Protein AF-A0A7X6Z228-F1 (afdb_monomer_lite)

Sequence (139 aa):
YRIPADDISKMLRGQKYEPYGFVSKHPYIKHVTSISDLISKIIDIEMGDFSRCQIKPEVNELDNFHPAYREVPLKGVNPSDADFDPSYGSMSSKDLIKDAEENGEKLYGSVCSNCSSTRMVMNGTCKVCLDCGTTTGCS

Secondary structure (DSSP, 8-state):
----HHHHHHHHTT---SSPEE-TT-SS--EESSHHHHHHHHHHHHTT--TT-SSPPPTTSGGG-S------------S-------------HHHHHHHHHHHPEEETT---TTT--S-EEEETTEEEETTT--EE---

Radius of gyration: 19.49 Å; chains: 1; bounding box: 44×37×44 Å

Foldseek 3Di:
DDDDLQVQLVVLPPDADPPFWADPPDPFAGGDRDPSRVSSCVSCVLVVNSVPTPDRDDPPCPVVPDDPPVVPPPDDDDDDDDDDDDDDDDDDLQVLLVCQVVPWAFDAPDADPRTRDSRWTDDPQWIARNPPSDIDRDD

Structure (mmCIF, N/CA/C/O backbone):
data_AF-A0A7X6Z228-F1
#
_entry.id   AF-A0A7X6Z228-F1
#
loop_
_atom_site.group_PDB
_atom_site.id
_atom_site.type_symbol
_atom_site.label_atom_id
_atom_site.label_alt_id
_atom_site.label_comp_id
_atom_site.label_asym_id
_atom_site.label_entity_id
_atom_site.label_seq_id
_atom_site.pdbx_PDB_ins_code
_atom_site.Cartn_x
_atom_site.Cartn_y
_atom_site.Cartn_z
_atom_site.occupancy
_atom_site.B_iso_or_equiv
_atom_site.auth_seq_id
_atom_site.auth_comp_id
_atom_site.auth_asym_id
_atom_site.auth_atom_id
_atom_site.pdbx_PDB_model_num
ATOM 1 N N . TYR A 1 1 ? 26.760 -12.649 -6.021 1.00 56.09 1 TYR A N 1
ATOM 2 C CA . TYR A 1 1 ? 25.447 -12.869 -6.656 1.00 56.09 1 TYR A CA 1
ATOM 3 C C . TYR A 1 1 ? 25.129 -11.659 -7.533 1.00 56.09 1 TYR A C 1
ATOM 5 O O . TYR A 1 1 ? 25.188 -10.554 -7.017 1.00 56.09 1 TYR A O 1
ATOM 13 N N . ARG A 1 2 ? 24.921 -11.834 -8.850 1.00 74.62 2 ARG A N 1
ATOM 14 C CA . ARG A 1 2 ? 24.589 -10.765 -9.822 1.00 74.62 2 ARG A CA 1
ATOM 15 C C . ARG A 1 2 ? 23.187 -11.021 -10.384 1.00 74.62 2 ARG A C 1
ATOM 17 O O . ARG A 1 2 ? 23.060 -11.524 -11.492 1.00 74.62 2 ARG A O 1
ATOM 24 N N . ILE A 1 3 ? 22.159 -10.772 -9.582 1.00 83.81 3 ILE A N 1
ATOM 25 C CA . ILE A 1 3 ? 20.767 -10.880 -10.034 1.00 83.81 3 ILE A CA 1
ATOM 26 C C . ILE A 1 3 ? 20.315 -9.459 -10.390 1.00 83.81 3 ILE A C 1
ATOM 28 O O . ILE A 1 3 ? 20.472 -8.576 -9.544 1.00 83.81 3 ILE A O 1
ATOM 32 N N . PRO A 1 4 ? 19.837 -9.198 -11.619 1.00 85.94 4 PRO A N 1
ATOM 33 C CA . PRO A 1 4 ? 19.376 -7.869 -12.001 1.00 85.94 4 PRO A CA 1
ATOM 34 C C . PRO A 1 4 ? 18.083 -7.517 -11.254 1.00 85.94 4 PRO A C 1
ATOM 36 O O . PRO A 1 4 ? 17.256 -8.381 -10.963 1.00 85.94 4 PRO A O 1
ATOM 39 N N . ALA A 1 5 ? 17.902 -6.232 -10.949 1.00 82.62 5 ALA A N 1
ATOM 40 C CA . ALA A 1 5 ? 16.777 -5.756 -10.144 1.00 82.62 5 ALA A CA 1
ATOM 41 C C . ALA A 1 5 ? 15.406 -6.046 -10.797 1.00 82.62 5 ALA A C 1
ATOM 43 O O . ALA A 1 5 ? 14.439 -6.356 -10.103 1.00 82.62 5 ALA A O 1
ATOM 44 N N . ASP A 1 6 ? 15.352 -6.052 -12.133 1.00 84.81 6 ASP A N 1
ATOM 45 C CA . ASP A 1 6 ? 14.165 -6.415 -12.922 1.00 84.81 6 ASP A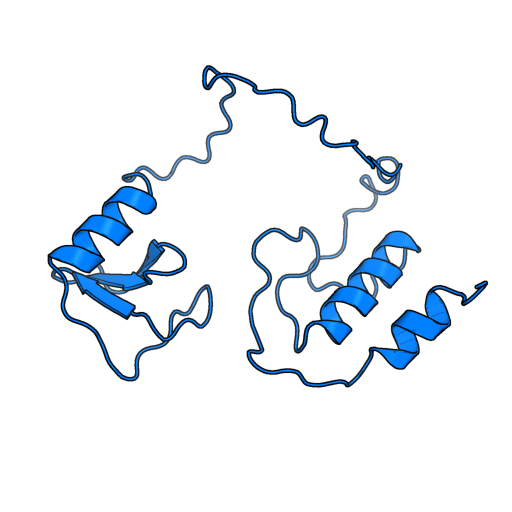 CA 1
ATOM 46 C C . ASP A 1 6 ? 13.685 -7.854 -12.645 1.00 84.81 6 ASP A C 1
ATOM 48 O O . ASP A 1 6 ? 12.482 -8.105 -12.532 1.00 84.81 6 ASP A O 1
ATOM 52 N N . ASP A 1 7 ? 14.608 -8.798 -12.437 1.00 84.25 7 ASP A N 1
ATOM 53 C CA . ASP A 1 7 ? 14.260 -10.193 -12.139 1.00 84.25 7 ASP A CA 1
ATOM 54 C C . ASP A 1 7 ? 13.679 -10.337 -10.728 1.00 84.25 7 ASP A C 1
ATOM 56 O O . ASP A 1 7 ? 12.719 -11.080 -10.514 1.00 84.25 7 ASP A O 1
ATOM 60 N N . ILE A 1 8 ? 14.215 -9.581 -9.767 1.00 82.12 8 ILE A N 1
ATOM 61 C CA . ILE A 1 8 ? 13.716 -9.553 -8.387 1.00 82.12 8 ILE A CA 1
ATOM 62 C C . ILE A 1 8 ? 12.314 -8.929 -8.350 1.00 82.12 8 ILE A C 1
ATOM 64 O O . ILE A 1 8 ? 11.408 -9.509 -7.749 1.00 82.12 8 ILE A O 1
ATOM 68 N N . SER A 1 9 ? 12.111 -7.802 -9.045 1.00 79.44 9 SER A N 1
ATOM 69 C CA . SER A 1 9 ? 10.800 -7.146 -9.188 1.00 79.44 9 SER A CA 1
ATOM 70 C C . SER A 1 9 ? 9.769 -8.105 -9.797 1.00 79.44 9 SER A C 1
ATOM 72 O O . SER A 1 9 ? 8.661 -8.245 -9.284 1.00 79.44 9 SER A O 1
ATOM 74 N N . LYS A 1 10 ? 10.127 -8.865 -10.841 1.00 82.62 10 LYS A N 1
ATOM 75 C CA . LYS A 1 10 ? 9.229 -9.879 -11.426 1.00 82.62 10 LYS A CA 1
ATOM 76 C C . LYS A 1 10 ? 8.918 -11.033 -10.476 1.00 82.62 10 LYS A C 1
ATOM 78 O O . LYS A 1 10 ? 7.766 -11.450 -10.413 1.00 82.62 10 LYS A O 1
ATOM 83 N N . MET A 1 11 ? 9.910 -11.538 -9.745 1.00 79.75 11 MET A N 1
ATOM 84 C CA . MET A 1 11 ? 9.743 -12.666 -8.819 1.00 79.75 11 MET A CA 1
ATOM 85 C C . MET A 1 11 ? 8.835 -12.325 -7.630 1.00 79.75 11 MET A C 1
ATOM 87 O O . MET A 1 11 ? 8.077 -13.169 -7.154 1.00 79.75 11 MET A O 1
ATOM 91 N N . LEU A 1 12 ? 8.920 -11.091 -7.140 1.00 71.19 12 LEU A N 1
ATOM 92 C CA . LEU A 1 12 ? 8.159 -10.617 -5.988 1.00 71.19 12 LEU A CA 1
ATOM 93 C C . LEU A 1 12 ? 6.713 -10.221 -6.354 1.00 71.19 12 LEU A C 1
ATOM 95 O O . LEU A 1 12 ? 5.837 -10.172 -5.486 1.00 71.19 12 LEU A O 1
ATOM 99 N N . ARG A 1 13 ? 6.400 -10.004 -7.635 1.00 76.19 13 ARG A N 1
ATOM 100 C CA . ARG A 1 13 ? 5.030 -9.693 -8.076 1.00 76.19 13 ARG A CA 1
ATOM 101 C C . ARG A 1 13 ? 4.060 -10.846 -7.821 1.00 76.19 13 ARG A C 1
ATOM 103 O O . ARG A 1 13 ? 4.348 -12.011 -8.067 1.00 76.19 13 ARG A O 1
ATOM 110 N N . GLY A 1 14 ? 2.855 -10.498 -7.371 1.00 69.06 14 GLY A N 1
ATOM 111 C CA . GLY A 1 14 ? 1.744 -11.442 -7.212 1.00 69.06 14 GLY A CA 1
ATOM 112 C C . GLY A 1 14 ? 1.799 -12.305 -5.951 1.00 69.06 14 GLY A C 1
ATOM 113 O O . GLY A 1 14 ? 0.816 -12.980 -5.645 1.00 69.06 14 GLY A O 1
ATOM 114 N N . GLN A 1 15 ? 2.886 -12.247 -5.177 1.00 70.94 15 GLN A N 1
ATOM 115 C CA . GLN A 1 15 ? 2.905 -12.849 -3.850 1.00 70.94 15 GLN A CA 1
ATOM 116 C C . GLN A 1 15 ? 1.989 -12.046 -2.932 1.00 70.94 15 GLN A C 1
ATOM 118 O O . GLN A 1 15 ? 2.077 -10.823 -2.866 1.00 70.94 15 GLN A O 1
ATOM 123 N N . LYS A 1 16 ? 1.087 -12.734 -2.247 1.00 57.41 16 LYS A N 1
ATOM 124 C CA . LYS A 1 16 ? 0.060 -12.166 -1.384 1.00 57.41 16 LYS A CA 1
ATOM 125 C C . LYS A 1 16 ? 0.411 -12.577 0.054 1.00 57.41 16 LYS A C 1
ATOM 127 O O . LYS A 1 16 ? 0.335 -13.755 0.381 1.00 57.41 16 LYS A O 1
ATOM 132 N N . TYR A 1 17 ? 0.869 -11.622 0.869 1.00 58.69 17 TYR A N 1
ATOM 133 C CA . TYR A 1 17 ? 1.190 -11.808 2.289 1.00 58.69 17 TYR A CA 1
ATOM 134 C C . TYR A 1 17 ? 0.249 -10.965 3.150 1.00 58.69 17 TYR A C 1
ATOM 136 O O . TYR A 1 17 ? 0.194 -9.748 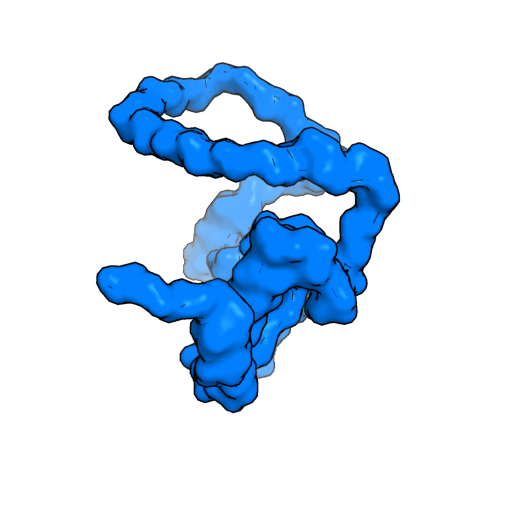2.980 1.00 58.69 17 TYR A O 1
ATOM 144 N N . GLU A 1 18 ? -0.471 -11.604 4.069 1.00 62.84 18 GLU A N 1
ATOM 145 C CA . GLU A 1 18 ? -1.265 -10.911 5.085 1.00 62.84 18 GLU A CA 1
ATOM 146 C C . GLU A 1 18 ? -0.368 -10.371 6.208 1.00 62.84 18 GLU A C 1
ATOM 148 O O . GLU A 1 18 ? 0.584 -11.056 6.593 1.00 62.84 18 GLU A O 1
ATOM 153 N N . PRO A 1 19 ? -0.662 -9.188 6.780 1.00 51.91 19 PRO A N 1
ATOM 154 C CA . PRO A 1 19 ? -1.788 -8.294 6.492 1.00 51.91 19 PRO A CA 1
ATOM 155 C C . PRO A 1 19 ? -1.510 -7.323 5.324 1.00 51.91 19 PRO A C 1
ATOM 157 O O . PRO A 1 19 ? -0.503 -6.618 5.296 1.00 51.91 19 PRO A O 1
ATOM 160 N N . TYR A 1 20 ? -2.437 -7.270 4.365 1.00 56.38 20 TYR A N 1
ATOM 161 C CA . TYR A 1 20 ? -2.464 -6.284 3.276 1.00 56.38 20 TYR A CA 1
ATOM 162 C C . TYR A 1 20 ? -2.840 -4.902 3.815 1.00 56.38 20 TYR A C 1
ATOM 164 O O . TYR A 1 20 ? -3.689 -4.821 4.703 1.00 56.38 20 TYR A O 1
ATOM 172 N N . GLY A 1 21 ? -2.268 -3.810 3.292 1.00 63.28 21 GLY A N 1
ATOM 173 C CA . GLY A 1 21 ? -2.629 -2.497 3.825 1.00 63.28 21 GLY A CA 1
ATOM 174 C C . GLY A 1 21 ? -1.889 -1.276 3.283 1.00 63.28 21 GLY A C 1
ATOM 175 O O . GLY A 1 21 ? -1.187 -1.297 2.268 1.00 63.28 21 GLY A O 1
ATOM 176 N N . PHE A 1 22 ? -2.118 -0.171 3.990 1.00 59.38 22 PHE A N 1
ATOM 177 C CA . PHE A 1 22 ? -1.638 1.166 3.661 1.00 59.38 22 PHE A CA 1
ATOM 178 C C . PHE A 1 22 ? -0.164 1.357 4.027 1.00 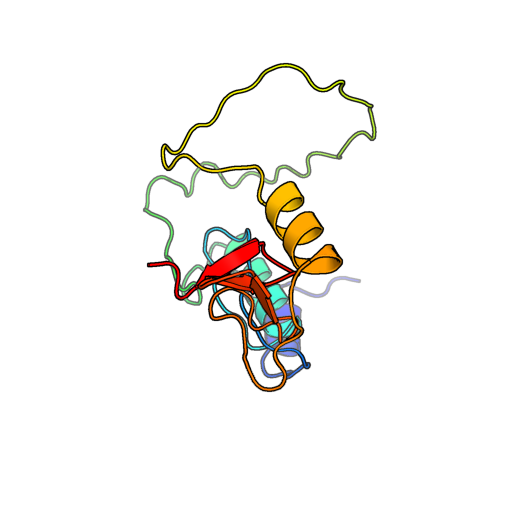59.38 22 PHE A C 1
ATOM 180 O O . PHE A 1 22 ? 0.282 0.971 5.107 1.00 59.38 22 PHE A O 1
ATOM 187 N N . VAL A 1 23 ? 0.586 2.012 3.139 1.00 61.41 23 VAL A N 1
ATOM 188 C CA . VAL A 1 23 ? 1.991 2.375 3.363 1.00 61.41 23 VAL A CA 1
ATOM 189 C C . VAL A 1 23 ? 2.039 3.815 3.852 1.00 61.41 23 VAL A C 1
ATOM 191 O O . VAL A 1 23 ? 1.978 4.769 3.073 1.00 61.41 23 VAL A O 1
ATOM 194 N N . SER A 1 24 ? 2.145 3.991 5.164 1.00 52.97 24 SER A N 1
ATOM 195 C CA . SER A 1 24 ? 2.407 5.293 5.765 1.00 52.97 24 SER A CA 1
ATOM 196 C C . SER A 1 24 ? 3.908 5.592 5.651 1.00 52.97 24 SER A C 1
ATOM 198 O O . SER A 1 24 ? 4.728 4.792 6.090 1.00 52.97 24 SER A O 1
ATOM 200 N N . LYS A 1 25 ? 4.262 6.749 5.064 1.00 62.09 25 LYS A N 1
ATOM 201 C CA . LYS A 1 25 ? 5.623 7.319 4.855 1.00 62.09 25 LYS A CA 1
ATOM 202 C C . LYS A 1 25 ? 6.279 7.170 3.474 1.00 62.09 25 LYS A C 1
ATOM 204 O O . LYS A 1 25 ? 7.286 7.834 3.260 1.00 62.09 25 LYS A O 1
ATOM 209 N N . HIS A 1 26 ? 5.734 6.415 2.516 1.00 68.75 26 HIS A N 1
ATOM 210 C CA . HIS A 1 26 ? 6.296 6.439 1.155 1.00 68.75 26 HIS A CA 1
ATOM 211 C C . HIS A 1 26 ? 5.679 7.594 0.331 1.00 68.75 26 HIS A C 1
ATOM 213 O O . HIS A 1 26 ? 4.449 7.755 0.345 1.00 68.75 26 HIS A O 1
ATOM 219 N N . PRO A 1 27 ? 6.478 8.414 -0.387 1.00 73.25 27 PRO A N 1
ATOM 220 C CA . PRO A 1 27 ? 5.967 9.539 -1.179 1.00 73.25 27 PRO A CA 1
ATOM 221 C C . PRO A 1 27 ? 4.995 9.083 -2.274 1.00 73.25 27 PRO A C 1
ATOM 223 O O . PRO A 1 27 ? 3.849 9.526 -2.312 1.00 73.25 27 PRO A O 1
ATOM 226 N N . TYR A 1 28 ? 5.421 8.106 -3.080 1.00 78.00 28 TYR A N 1
ATOM 227 C CA . TYR A 1 28 ? 4.715 7.685 -4.299 1.00 78.00 28 TYR A CA 1
ATOM 228 C C . TYR A 1 28 ? 3.799 6.455 -4.148 1.00 78.00 28 TYR A C 1
ATOM 230 O O . TYR A 1 28 ? 2.963 6.190 -5.016 1.00 78.00 28 TYR A O 1
ATOM 238 N N . ILE A 1 29 ? 3.927 5.708 -3.043 1.00 82.62 29 ILE A N 1
ATOM 239 C CA . ILE A 1 29 ? 3.231 4.436 -2.814 1.00 82.62 29 ILE A CA 1
ATOM 240 C C . ILE A 1 29 ? 2.370 4.583 -1.562 1.00 82.62 29 ILE A C 1
ATOM 242 O O . ILE A 1 29 ? 2.898 4.743 -0.467 1.00 82.62 29 ILE A O 1
ATOM 246 N N . LYS A 1 30 ? 1.044 4.539 -1.705 1.00 73.19 30 LYS A N 1
ATOM 247 C CA . LYS A 1 30 ? 0.113 4.696 -0.563 1.00 73.19 30 LYS A CA 1
ATOM 248 C C . LYS A 1 30 ? -0.579 3.403 -0.160 1.00 73.19 30 LYS A C 1
ATOM 250 O O . LYS A 1 30 ? -0.991 3.253 0.986 1.00 73.19 30 LYS A O 1
ATOM 255 N N . HIS A 1 31 ? -0.673 2.454 -1.082 1.00 75.00 31 HIS A N 1
ATOM 256 C CA . HIS A 1 31 ? -1.348 1.183 -0.858 1.00 75.00 31 HIS A CA 1
ATOM 257 C C . HIS A 1 31 ? -0.606 0.050 -1.566 1.00 75.00 31 HIS A C 1
ATOM 259 O O . HIS A 1 31 ? -0.207 0.195 -2.732 1.00 75.00 31 HIS A O 1
ATOM 265 N N . VAL A 1 32 ? -0.445 -1.081 -0.877 1.00 75.81 32 VAL A N 1
ATOM 266 C CA . VAL A 1 32 ? 0.205 -2.281 -1.417 1.00 75.81 32 VAL A CA 1
ATOM 267 C C . VAL A 1 32 ? -0.543 -3.542 -1.019 1.00 75.81 32 VAL A C 1
ATOM 269 O O . VAL A 1 32 ? -1.085 -3.660 0.079 1.00 75.81 32 VAL A O 1
ATOM 272 N N . THR A 1 33 ? -0.560 -4.506 -1.934 1.00 75.38 33 THR A N 1
ATOM 273 C CA . THR A 1 33 ? -1.22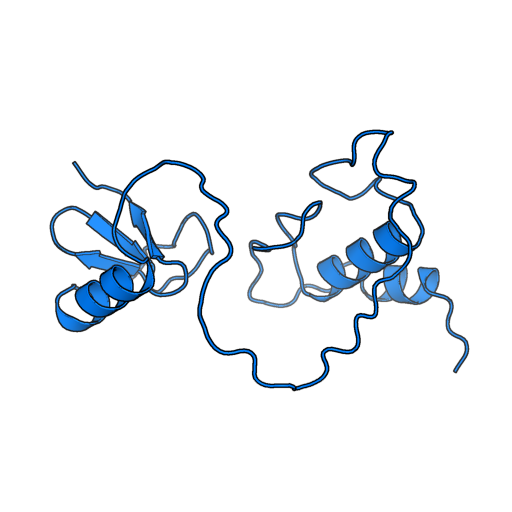3 -5.801 -1.731 1.00 75.38 33 THR A CA 1
ATOM 274 C C . THR A 1 33 ? -0.258 -6.880 -1.254 1.00 75.38 33 THR A C 1
ATOM 276 O O . THR A 1 33 ? -0.611 -8.049 -1.322 1.00 75.38 33 THR A O 1
ATOM 279 N N . SER A 1 34 ? 0.964 -6.531 -0.847 1.00 77.31 34 SER A N 1
ATOM 280 C CA . SER A 1 34 ? 1.914 -7.367 -0.097 1.00 77.31 34 SER A CA 1
ATOM 281 C C . SER A 1 34 ? 3.242 -6.629 0.107 1.00 77.31 34 SER A C 1
ATOM 283 O O . SER A 1 34 ? 3.506 -5.608 -0.530 1.00 77.31 34 SER A O 1
ATOM 285 N N . ILE A 1 35 ? 4.118 -7.188 0.948 1.00 77.88 35 ILE A N 1
ATOM 286 C CA . ILE A 1 35 ? 5.516 -6.743 1.078 1.00 77.88 35 ILE A CA 1
ATOM 287 C C . ILE A 1 35 ? 6.259 -6.887 -0.257 1.00 77.88 35 ILE A C 1
ATOM 289 O O . ILE A 1 35 ? 6.993 -5.993 -0.663 1.00 77.88 35 ILE A O 1
ATOM 293 N N . SER A 1 36 ? 6.043 -7.987 -0.974 1.00 81.12 36 SER A N 1
ATOM 294 C CA . SER A 1 36 ? 6.691 -8.238 -2.261 1.00 81.12 36 SER A CA 1
ATOM 295 C C . SER A 1 36 ? 6.246 -7.234 -3.341 1.00 81.12 36 SER A C 1
ATOM 297 O O . SER A 1 36 ? 7.073 -6.755 -4.117 1.00 81.12 36 SER A O 1
ATOM 299 N N . ASP A 1 37 ? 4.970 -6.827 -3.339 1.00 80.06 37 ASP A N 1
ATOM 300 C CA . ASP A 1 37 ? 4.447 -5.731 -4.171 1.00 80.06 37 ASP A CA 1
ATOM 301 C C . ASP A 1 37 ? 5.102 -4.382 -3.818 1.00 80.06 37 ASP A C 1
ATOM 303 O O . ASP A 1 37 ? 5.481 -3.627 -4.714 1.00 80.06 37 ASP A O 1
ATOM 307 N N . LEU A 1 38 ? 5.317 -4.103 -2.526 1.00 83.44 38 LEU A N 1
ATOM 308 C CA . LEU A 1 38 ? 6.044 -2.909 -2.081 1.00 83.44 38 LEU A CA 1
ATOM 309 C C . LEU A 1 38 ? 7.497 -2.900 -2.575 1.00 83.44 38 LEU A C 1
ATOM 311 O O . LEU A 1 38 ? 7.922 -1.915 -3.172 1.00 83.44 38 LEU A O 1
ATOM 315 N N . ILE A 1 39 ? 8.242 -3.989 -2.364 1.00 84.75 39 ILE A N 1
ATOM 316 C CA . ILE A 1 39 ? 9.651 -4.094 -2.782 1.00 84.75 39 ILE A CA 1
ATOM 317 C C . ILE A 1 39 ? 9.771 -3.935 -4.302 1.00 84.75 39 ILE A C 1
ATOM 319 O O . ILE A 1 39 ? 10.634 -3.202 -4.774 1.00 84.75 39 ILE A O 1
ATOM 323 N N . SER A 1 40 ? 8.869 -4.558 -5.068 1.00 82.94 40 SER A N 1
ATOM 324 C CA . SER A 1 40 ? 8.858 -4.449 -6.533 1.00 82.94 40 SER A CA 1
ATOM 325 C C . SER A 1 40 ? 8.683 -3.000 -7.000 1.00 82.94 40 SER A C 1
ATOM 327 O O . SER A 1 40 ? 9.402 -2.548 -7.884 1.00 82.94 40 SER A O 1
ATOM 329 N N . LYS A 1 41 ? 7.762 -2.249 -6.381 1.00 83.88 41 LYS A N 1
ATOM 330 C CA . LYS A 1 41 ? 7.520 -0.834 -6.709 1.00 83.88 41 LYS A CA 1
ATOM 331 C C . LYS A 1 41 ? 8.681 0.075 -6.304 1.00 83.88 41 LYS A C 1
ATOM 333 O O . LYS A 1 41 ? 8.966 1.019 -7.026 1.00 83.88 41 LYS A O 1
ATOM 338 N N . ILE A 1 42 ? 9.342 -0.195 -5.178 1.00 85.06 42 ILE A N 1
ATOM 339 C CA . ILE A 1 42 ? 10.524 0.570 -4.749 1.00 85.06 42 ILE A CA 1
ATOM 340 C C . ILE A 1 42 ? 11.673 0.370 -5.740 1.00 85.06 42 ILE A C 1
ATOM 342 O O . ILE A 1 42 ? 12.282 1.347 -6.157 1.00 85.06 42 ILE A O 1
ATOM 346 N N . ILE A 1 43 ? 11.916 -0.869 -6.177 1.00 87.38 43 ILE A N 1
ATOM 347 C CA . ILE A 1 43 ? 12.925 -1.163 -7.202 1.00 87.38 43 ILE A CA 1
ATOM 348 C C . ILE A 1 43 ? 12.605 -0.426 -8.507 1.00 87.38 43 ILE A C 1
ATOM 350 O O . ILE A 1 43 ? 13.491 0.183 -9.097 1.00 87.38 43 ILE A O 1
ATOM 354 N N . ASP A 1 44 ? 11.347 -0.454 -8.954 1.00 83.56 44 ASP A N 1
ATOM 355 C CA . ASP A 1 44 ? 10.939 0.245 -10.177 1.00 83.56 44 ASP A CA 1
ATOM 356 C C . ASP A 1 44 ? 11.209 1.767 -10.057 1.00 83.56 44 ASP A C 1
ATOM 358 O O . ASP A 1 44 ? 11.748 2.372 -10.982 1.00 83.56 44 ASP A O 1
ATOM 362 N N . ILE A 1 45 ? 10.942 2.366 -8.889 1.00 85.62 45 ILE A N 1
ATOM 363 C CA . ILE A 1 45 ? 11.235 3.780 -8.587 1.00 85.62 45 ILE A CA 1
ATOM 364 C C . ILE A 1 45 ? 12.737 4.072 -8.601 1.00 85.62 45 ILE A C 1
ATOM 366 O O . ILE A 1 45 ? 13.152 5.078 -9.173 1.00 85.62 45 ILE A O 1
ATOM 370 N N . GLU A 1 46 ? 13.559 3.202 -8.012 1.00 80.81 46 GLU A N 1
ATOM 371 C CA . GLU A 1 46 ? 15.024 3.330 -8.053 1.00 80.81 46 GLU A CA 1
ATOM 372 C C . GLU A 1 46 ? 15.569 3.246 -9.486 1.00 80.81 46 GLU A C 1
ATOM 374 O O . GLU A 1 46 ? 16.569 3.883 -9.812 1.00 80.81 46 GLU A O 1
ATOM 379 N N . MET A 1 47 ? 14.885 2.505 -10.359 1.00 80.75 47 MET A N 1
ATOM 380 C CA . MET A 1 47 ? 15.188 2.414 -11.788 1.00 80.75 47 MET A CA 1
ATOM 381 C C . MET A 1 47 ? 14.606 3.580 -12.611 1.00 80.75 47 MET A C 1
ATOM 383 O O . MET A 1 47 ? 14.815 3.628 -13.824 1.00 80.75 47 MET A O 1
ATOM 387 N N . GLY A 1 48 ? 13.883 4.514 -11.983 1.00 78.88 48 GLY A N 1
ATOM 388 C CA . GLY A 1 48 ? 13.243 5.662 -12.634 1.00 78.88 48 GLY A CA 1
ATOM 389 C C . GLY A 1 48 ? 11.903 5.355 -13.317 1.00 78.88 48 GLY A C 1
ATOM 390 O O . GLY A 1 48 ? 11.355 6.219 -14.005 1.00 78.88 48 GLY A O 1
ATOM 391 N N . ASP A 1 49 ? 11.348 4.153 -13.140 1.00 79.81 49 ASP A N 1
ATOM 392 C CA . ASP A 1 49 ? 10.031 3.775 -13.656 1.00 79.81 49 ASP A CA 1
ATOM 393 C C . ASP A 1 49 ? 8.934 4.011 -12.605 1.00 79.81 49 ASP A C 1
ATOM 395 O O . ASP A 1 49 ? 8.690 3.212 -11.699 1.00 79.81 49 ASP A O 1
ATOM 399 N N . PHE A 1 50 ? 8.197 5.110 -12.766 1.00 84.12 50 PHE A N 1
ATOM 400 C CA . PHE A 1 50 ? 7.086 5.483 -11.885 1.00 84.12 50 PHE A CA 1
ATOM 401 C C . PHE A 1 50 ? 5.715 5.003 -12.386 1.00 84.12 50 PHE A C 1
ATOM 403 O O . PHE A 1 50 ? 4.682 5.391 -11.831 1.00 84.12 50 PHE A O 1
ATOM 410 N N . SER A 1 51 ? 5.658 4.147 -13.414 1.00 79.81 51 SER A N 1
ATOM 411 C CA . SER A 1 51 ? 4.401 3.724 -14.058 1.00 79.81 51 SER A CA 1
ATOM 412 C C . SER A 1 51 ? 3.405 3.060 -13.100 1.00 79.81 51 SER A C 1
ATOM 414 O O . SER A 1 51 ? 2.196 3.119 -13.326 1.00 79.81 51 SER A O 1
ATOM 416 N N . ARG A 1 52 ? 3.904 2.430 -12.029 1.00 76.12 52 ARG A N 1
ATOM 417 C CA . ARG A 1 52 ? 3.110 1.678 -11.039 1.00 76.12 52 ARG A CA 1
ATOM 418 C C . ARG A 1 52 ? 2.817 2.449 -9.745 1.00 76.12 52 ARG A C 1
ATOM 420 O O . ARG A 1 52 ? 2.200 1.888 -8.836 1.00 76.12 52 ARG A O 1
ATOM 427 N N . CYS A 1 53 ? 3.255 3.703 -9.644 1.00 80.25 53 CYS A N 1
ATOM 428 C CA . CYS A 1 53 ? 3.011 4.549 -8.478 1.00 80.25 53 CYS A CA 1
ATOM 429 C C . CYS A 1 53 ? 1.599 5.142 -8.509 1.00 80.25 53 CYS A C 1
ATOM 431 O O . CYS A 1 53 ? 1.108 5.531 -9.568 1.00 80.25 53 CYS A O 1
ATOM 433 N N . GLN A 1 54 ? 0.948 5.246 -7.345 1.00 79.62 54 GLN A N 1
ATOM 434 C CA . GLN A 1 54 ? -0.356 5.915 -7.261 1.00 79.62 54 GLN A CA 1
ATOM 435 C C . GLN A 1 54 ? -0.228 7.434 -7.399 1.00 79.62 54 GLN A C 1
ATOM 437 O O . GLN A 1 54 ? -1.132 8.082 -7.919 1.00 79.62 54 GLN A O 1
ATOM 442 N N . ILE A 1 55 ? 0.895 7.992 -6.946 1.00 76.19 55 ILE A N 1
ATOM 443 C CA . ILE A 1 55 ? 1.220 9.411 -7.073 1.00 76.19 55 ILE A CA 1
ATOM 444 C C . ILE A 1 55 ? 2.484 9.490 -7.923 1.00 76.19 55 ILE A C 1
ATOM 446 O O . ILE A 1 55 ? 3.524 8.973 -7.518 1.00 76.19 55 ILE A O 1
ATOM 450 N N . LYS A 1 56 ? 2.380 10.069 -9.122 1.00 76.62 56 LYS A N 1
ATOM 451 C CA . LYS A 1 56 ? 3.521 10.235 -10.032 1.00 76.62 56 LYS A CA 1
ATOM 452 C C . LYS A 1 56 ? 4.336 11.465 -9.609 1.00 76.62 56 LYS A C 1
ATOM 454 O O . LYS A 1 56 ? 3.712 12.470 -9.272 1.00 76.62 56 LYS A O 1
ATOM 459 N N . PRO A 1 57 ? 5.678 11.403 -9.621 1.00 69.25 57 PRO A N 1
ATOM 460 C CA . PRO A 1 57 ? 6.506 12.572 -9.349 1.00 69.25 57 PRO A CA 1
ATOM 461 C C . PRO A 1 57 ? 6.272 13.643 -10.416 1.00 69.25 57 PRO A C 1
ATOM 463 O O . PRO A 1 57 ? 6.112 13.330 -11.600 1.00 69.25 57 PRO A O 1
ATOM 466 N N . GLU A 1 58 ? 6.251 14.907 -10.000 1.00 66.56 58 GLU A N 1
ATOM 467 C CA . GLU A 1 58 ? 6.284 16.013 -10.950 1.00 66.56 58 GLU A CA 1
ATOM 468 C C . GLU A 1 58 ? 7.675 16.105 -11.586 1.00 66.56 58 GLU A C 1
ATOM 470 O O . GLU A 1 58 ? 8.693 15.810 -10.960 1.00 66.56 58 GLU A O 1
ATOM 475 N N . VAL A 1 59 ? 7.711 16.505 -12.858 1.00 59.12 59 VAL A N 1
ATOM 476 C CA . VAL A 1 59 ? 8.860 16.391 -13.780 1.00 59.12 59 VAL A CA 1
ATOM 477 C C . VAL A 1 59 ? 10.147 17.078 -13.275 1.00 59.12 59 VAL A C 1
ATOM 479 O O . VAL A 1 59 ? 11.223 16.810 -13.796 1.00 59.12 59 VAL A O 1
ATOM 482 N N . ASN A 1 60 ? 10.062 17.914 -12.235 1.00 51.25 60 ASN A N 1
ATOM 483 C CA . ASN A 1 60 ? 11.189 18.637 -11.638 1.00 51.25 60 ASN A CA 1
ATOM 484 C C . ASN A 1 60 ? 11.896 17.912 -10.470 1.00 51.25 60 ASN A C 1
ATOM 486 O O . ASN A 1 60 ? 12.927 18.399 -10.017 1.00 51.25 60 ASN A O 1
ATOM 490 N N . GLU A 1 61 ? 11.398 16.774 -9.967 1.00 53.28 61 GLU A N 1
ATOM 491 C CA . GLU A 1 61 ? 12.048 16.043 -8.852 1.00 53.28 61 GLU A CA 1
ATOM 492 C C . GLU A 1 61 ? 13.058 14.968 -9.300 1.00 53.28 61 GLU A C 1
ATOM 494 O O . GLU A 1 61 ? 13.750 14.379 -8.468 1.00 53.28 61 GLU A O 1
ATOM 499 N N . LEU A 1 62 ? 13.180 14.727 -10.610 1.00 53.78 62 LEU A N 1
ATOM 500 C CA . LEU A 1 62 ? 14.049 13.692 -11.188 1.00 53.78 62 LEU A CA 1
ATOM 501 C C . LEU A 1 62 ? 15.555 13.944 -10.970 1.00 53.78 62 LEU A C 1
ATOM 503 O O . LEU A 1 62 ? 16.326 12.989 -10.994 1.00 53.78 62 LEU A O 1
ATOM 507 N N . ASP A 1 63 ? 15.969 15.184 -10.689 1.00 49.28 63 ASP A N 1
ATOM 508 C CA . ASP A 1 63 ? 17.382 15.546 -10.472 1.00 49.28 63 ASP A CA 1
ATOM 509 C C . ASP A 1 63 ? 17.873 15.355 -9.024 1.00 49.28 63 ASP A C 1
ATOM 511 O O . ASP A 1 63 ? 19.076 15.399 -8.769 1.00 49.28 63 ASP A O 1
ATOM 515 N N . ASN A 1 64 ? 16.979 15.098 -8.060 1.00 49.00 64 ASN A N 1
ATOM 516 C CA . ASN A 1 64 ? 17.359 14.918 -6.648 1.00 49.00 64 ASN A CA 1
ATOM 517 C C . ASN A 1 64 ? 17.441 13.447 -6.208 1.00 49.00 64 ASN A C 1
ATOM 519 O O . ASN A 1 64 ? 17.715 13.163 -5.041 1.00 49.00 64 ASN A O 1
ATOM 523 N N . PHE A 1 65 ? 17.266 12.498 -7.130 1.00 47.81 65 PHE A N 1
ATOM 524 C CA . PHE A 1 65 ? 17.402 11.060 -6.877 1.00 47.81 65 PHE A CA 1
ATOM 525 C C . PHE A 1 65 ? 18.871 10.594 -6.957 1.00 47.81 65 PHE A C 1
ATOM 527 O O . PHE A 1 65 ? 19.209 9.627 -7.633 1.00 47.81 65 PHE A O 1
ATOM 534 N N . HIS A 1 66 ? 19.771 11.269 -6.232 1.00 46.91 66 HIS A N 1
ATOM 535 C CA . HIS A 1 66 ? 21.045 10.661 -5.840 1.00 46.91 66 HIS A CA 1
ATOM 536 C C . HIS A 1 66 ? 20.840 9.964 -4.487 1.00 46.91 66 HIS A C 1
ATOM 538 O O . HIS A 1 66 ? 20.314 10.584 -3.558 1.00 46.91 66 HIS A O 1
ATOM 544 N N . PRO A 1 67 ? 21.231 8.687 -4.332 1.00 42.12 67 PRO A N 1
ATOM 545 C CA . PRO A 1 67 ? 20.890 7.903 -3.159 1.00 42.12 67 PRO A CA 1
ATOM 546 C C . PRO A 1 67 ? 21.587 8.481 -1.933 1.00 42.12 67 PRO A C 1
ATOM 548 O O . PRO A 1 67 ? 22.795 8.339 -1.748 1.00 42.12 67 PRO A O 1
ATOM 551 N N . ALA A 1 68 ? 20.813 9.086 -1.040 1.00 38.78 68 ALA A N 1
ATOM 552 C CA . ALA A 1 68 ? 21.190 9.140 0.354 1.00 38.78 68 ALA A CA 1
ATOM 553 C C . ALA A 1 68 ? 21.008 7.729 0.930 1.00 38.78 68 ALA A C 1
ATOM 555 O O . ALA A 1 68 ? 20.085 7.470 1.700 1.00 38.78 68 ALA A O 1
ATOM 556 N N . TYR A 1 69 ? 21.975 6.843 0.677 1.00 45.69 69 TYR A N 1
ATOM 557 C CA . TYR A 1 69 ? 22.486 6.076 1.806 1.00 45.69 69 TYR A CA 1
ATOM 558 C C . TYR A 1 69 ? 23.121 7.111 2.746 1.00 45.69 69 TYR A C 1
ATOM 560 O O . TYR A 1 69 ? 24.330 7.295 2.833 1.00 45.69 69 TYR A O 1
ATOM 568 N N . ARG A 1 70 ? 22.283 7.863 3.463 1.00 40.81 70 ARG A N 1
ATOM 569 C CA . ARG A 1 70 ? 22.732 8.381 4.738 1.00 40.81 70 ARG A CA 1
ATOM 570 C C . ARG A 1 70 ? 22.888 7.108 5.548 1.00 40.81 70 ARG A C 1
ATOM 572 O O . ARG A 1 70 ? 21.901 6.541 6.011 1.00 40.81 70 ARG A O 1
ATOM 579 N N . GLU A 1 71 ? 24.124 6.618 5.638 1.00 39.03 71 GLU A N 1
ATOM 580 C CA . GLU A 1 71 ? 24.559 5.912 6.833 1.00 39.03 71 GLU A CA 1
ATOM 581 C C . GLU A 1 71 ? 23.892 6.663 7.973 1.00 39.03 71 GLU A C 1
ATOM 583 O O . GLU A 1 71 ? 24.119 7.862 8.109 1.00 39.03 71 GLU A O 1
ATOM 588 N N . VAL A 1 72 ? 22.962 6.039 8.688 1.00 38.09 72 VAL A N 1
ATOM 589 C CA . VAL A 1 72 ? 22.538 6.589 9.964 1.00 38.09 72 VAL A CA 1
ATOM 590 C C . VAL A 1 72 ? 23.774 6.386 10.824 1.00 38.09 72 VAL A C 1
ATOM 592 O O . VAL A 1 72 ? 24.024 5.241 11.215 1.00 38.09 72 VAL A O 1
ATOM 595 N N . PRO A 1 73 ? 24.602 7.410 11.117 1.00 35.03 73 PRO A N 1
ATOM 596 C CA . PRO A 1 73 ? 25.510 7.226 12.219 1.00 35.03 73 PRO A CA 1
ATOM 597 C C . PRO A 1 73 ? 24.558 7.153 13.410 1.00 35.03 73 PRO A C 1
ATOM 599 O O . PRO A 1 73 ? 23.776 8.077 13.646 1.00 35.03 73 PRO A O 1
ATOM 602 N N . LEU A 1 74 ? 24.577 6.046 14.145 1.00 45.94 74 LEU A N 1
ATOM 603 C CA . LEU A 1 74 ? 24.054 6.024 15.505 1.00 45.94 74 LEU A CA 1
ATOM 604 C C . LEU A 1 74 ? 24.891 7.024 16.315 1.00 45.94 74 LEU A C 1
ATOM 606 O O . LEU A 1 74 ? 25.850 6.669 16.991 1.00 45.94 74 LEU A O 1
ATOM 610 N N . LYS A 1 75 ? 24.577 8.307 16.182 1.00 34.88 75 LYS A N 1
ATOM 611 C CA . LYS A 1 75 ? 25.076 9.382 17.018 1.00 34.88 75 LYS A CA 1
ATOM 612 C C . LYS A 1 75 ? 23.854 10.053 17.591 1.00 34.88 75 LYS A C 1
ATOM 614 O O . LYS A 1 75 ? 23.039 10.602 16.857 1.00 34.88 75 LYS A O 1
ATOM 619 N N . GLY A 1 76 ? 23.734 9.931 18.910 1.00 46.44 76 GLY A N 1
ATOM 620 C CA . GLY A 1 76 ? 22.720 10.610 19.690 1.00 46.44 76 GLY A CA 1
ATOM 621 C C . GLY A 1 76 ? 22.682 12.082 19.308 1.00 46.44 76 GLY A C 1
ATOM 622 O O . GLY A 1 76 ? 23.695 12.777 19.379 1.00 46.44 76 GLY A O 1
ATOM 623 N N . VAL A 1 77 ? 21.512 12.528 18.872 1.00 36.19 77 VAL A N 1
ATOM 624 C CA . VAL A 1 77 ? 21.207 13.942 18.720 1.00 36.19 77 VAL A CA 1
ATOM 625 C C . VAL A 1 77 ? 20.084 14.229 19.698 1.00 36.19 77 VAL A C 1
ATOM 627 O O . VAL A 1 77 ? 19.028 13.598 19.668 1.00 36.19 77 VAL A O 1
ATOM 630 N N . ASN A 1 78 ? 20.405 15.118 20.629 1.00 40.22 78 ASN A N 1
ATOM 631 C CA . ASN A 1 78 ? 19.517 15.624 21.656 1.00 40.22 78 ASN A CA 1
ATOM 632 C C . ASN A 1 78 ? 18.314 16.344 21.018 1.00 40.22 78 ASN A C 1
ATOM 634 O O . ASN A 1 78 ? 18.464 16.937 19.948 1.00 40.22 78 ASN A O 1
ATOM 638 N N . PRO A 1 79 ? 17.135 16.305 21.657 1.00 40.16 79 PRO A N 1
ATOM 639 C CA . PRO A 1 79 ? 15.932 16.923 21.130 1.00 40.16 79 PRO A CA 1
ATOM 640 C C . PRO A 1 79 ? 15.942 18.421 21.442 1.00 40.16 79 PRO A C 1
ATOM 642 O O . PRO A 1 79 ? 15.622 18.826 22.555 1.00 40.16 79 PRO A O 1
ATOM 645 N N . SER A 1 80 ? 16.298 19.238 20.461 1.00 45.59 80 SER A N 1
ATOM 646 C CA . SER A 1 80 ? 15.939 20.655 20.446 1.00 45.59 80 SER A CA 1
ATOM 647 C C . SER A 1 80 ? 16.047 21.178 19.014 1.00 45.59 80 SER A C 1
ATOM 649 O O . SER A 1 80 ? 17.133 21.194 18.438 1.00 45.59 80 SER A O 1
ATOM 651 N N . ASP A 1 81 ? 14.891 21.591 18.496 1.00 49.34 81 ASP A N 1
ATOM 652 C CA . ASP A 1 81 ? 14.715 22.602 17.450 1.00 49.34 81 ASP A CA 1
ATOM 653 C C . ASP A 1 81 ? 14.938 22.160 15.990 1.00 49.34 81 ASP A C 1
ATOM 655 O O . ASP A 1 81 ? 16.046 22.198 15.459 1.00 49.34 81 ASP A O 1
ATOM 659 N N . ALA A 1 82 ? 13.838 21.799 15.315 1.00 38.16 82 ALA A N 1
ATOM 660 C CA . ALA A 1 82 ? 13.625 22.084 13.890 1.00 38.16 82 ALA A CA 1
ATOM 661 C C . ALA A 1 82 ? 12.142 21.892 13.525 1.00 38.16 82 ALA A C 1
ATOM 663 O O . ALA A 1 82 ? 11.650 20.772 13.370 1.00 38.16 82 ALA A O 1
ATOM 664 N N . ASP A 1 83 ? 11.454 23.021 13.409 1.00 43.75 83 ASP A N 1
ATOM 665 C CA . ASP A 1 83 ? 10.046 23.185 13.073 1.00 43.75 83 ASP A CA 1
ATOM 666 C C . ASP A 1 83 ? 9.714 22.763 11.629 1.00 43.75 83 ASP A C 1
ATOM 668 O O . ASP A 1 83 ? 10.343 23.209 10.668 1.00 43.75 83 ASP A O 1
ATOM 672 N N . PHE A 1 84 ? 8.667 21.948 11.470 1.00 40.44 84 PHE A N 1
ATOM 673 C CA . PHE A 1 84 ? 7.896 21.834 10.229 1.00 40.44 84 PHE A CA 1
ATOM 674 C C . PHE A 1 84 ? 6.421 21.638 10.598 1.00 40.44 84 PHE A C 1
ATOM 676 O O . PHE A 1 84 ? 5.994 20.555 10.998 1.00 40.44 84 PHE A O 1
ATOM 683 N N . ASP A 1 85 ? 5.683 22.740 10.520 1.00 38.06 85 ASP A N 1
ATOM 684 C CA . ASP A 1 85 ? 4.286 22.904 10.914 1.00 38.06 85 ASP A CA 1
ATOM 685 C C . ASP A 1 85 ? 3.345 22.701 9.713 1.00 38.06 85 ASP A C 1
ATOM 687 O O . ASP A 1 85 ? 3.416 23.460 8.742 1.00 38.06 85 ASP A O 1
ATOM 691 N N . PRO A 1 86 ? 2.415 21.733 9.769 1.00 46.38 86 PRO A N 1
ATOM 692 C CA . PRO A 1 86 ? 1.124 21.863 9.131 1.00 46.38 86 PRO A CA 1
ATOM 693 C C . PRO A 1 86 ? 0.057 22.041 10.215 1.00 46.38 86 PRO A C 1
ATOM 695 O O . PRO A 1 86 ? -0.413 21.083 10.831 1.00 46.38 86 PRO A O 1
ATOM 698 N N . SER A 1 87 ? -0.330 23.300 10.394 1.00 53.56 87 SER A N 1
ATOM 699 C CA . SER A 1 87 ? -1.461 23.791 11.172 1.00 53.56 87 SER A CA 1
ATOM 700 C C . SER A 1 87 ? -2.726 22.932 11.008 1.00 53.56 87 SER A C 1
ATOM 702 O O . SER A 1 87 ? -3.505 23.078 10.064 1.00 53.56 87 SER A O 1
ATOM 704 N N . TYR A 1 88 ? -2.935 22.039 11.975 1.00 40.69 88 TYR A N 1
ATOM 705 C CA . TYR A 1 88 ? -4.243 21.601 12.456 1.00 40.69 88 TYR A CA 1
ATOM 706 C C . TYR A 1 88 ? -4.056 21.193 13.920 1.00 40.69 88 TYR A C 1
ATOM 708 O O . TYR A 1 88 ? -3.575 20.103 14.226 1.00 40.69 88 TYR A O 1
ATOM 716 N N . GLY A 1 89 ? -4.315 22.129 14.833 1.00 48.44 89 GLY A N 1
ATOM 717 C CA . GLY A 1 89 ? -4.010 21.955 16.250 1.00 48.44 89 GLY A CA 1
ATOM 718 C C . GLY A 1 89 ? -4.683 20.722 16.844 1.00 48.44 89 GLY A C 1
ATOM 719 O O . GLY A 1 89 ? -5.892 20.574 16.721 1.00 48.44 89 GLY A O 1
ATOM 720 N N . SER A 1 90 ? -3.915 19.852 17.500 1.00 45.81 90 SER A N 1
ATOM 721 C CA . SER A 1 90 ? -4.389 18.987 18.585 1.00 45.81 90 SER A CA 1
ATOM 722 C C . SER A 1 90 ? -3.221 18.201 19.183 1.00 45.81 90 SER A C 1
ATOM 724 O O . SER A 1 90 ? -2.176 18.048 18.558 1.00 45.81 90 SER A O 1
ATOM 726 N N . MET A 1 91 ? -3.419 17.718 20.404 1.00 53.81 91 MET A N 1
ATOM 727 C CA . MET A 1 91 ? -2.498 16.940 21.236 1.00 53.81 91 MET A CA 1
ATOM 728 C C . MET A 1 91 ? -1.668 15.902 20.463 1.00 53.81 91 MET A C 1
ATOM 730 O O . MET A 1 91 ? -2.149 15.266 19.524 1.00 53.81 91 MET A O 1
ATOM 734 N N . SER A 1 92 ? -0.425 15.690 20.914 1.00 69.25 92 SER A N 1
ATOM 735 C CA . SER A 1 92 ? 0.457 14.625 20.426 1.00 69.25 92 SER A CA 1
ATOM 736 C C . SER A 1 92 ? -0.323 13.316 20.315 1.00 69.25 92 SER A C 1
ATOM 738 O O . SER A 1 92 ? -0.912 12.854 21.291 1.00 69.25 92 SER A O 1
ATOM 740 N N . SER A 1 93 ? -0.324 12.693 19.132 1.00 67.00 93 SER A N 1
ATOM 741 C CA . SER A 1 93 ? -1.080 11.458 18.866 1.00 67.00 93 SER A CA 1
ATOM 742 C C . SER A 1 93 ? -0.767 10.348 19.876 1.00 67.00 93 SER A C 1
ATOM 744 O O . SER A 1 93 ? -1.590 9.471 20.104 1.00 67.00 93 SER A O 1
ATOM 746 N N . LYS A 1 94 ? 0.410 10.404 20.511 1.00 73.00 94 LYS A N 1
ATOM 747 C CA . LYS A 1 94 ? 0.823 9.490 21.580 1.00 73.00 94 LYS A CA 1
ATOM 748 C C . LYS A 1 94 ? 0.013 9.659 22.867 1.00 73.00 94 LYS A C 1
ATOM 750 O O . LYS A 1 94 ? -0.305 8.656 23.496 1.00 73.00 94 LYS A O 1
ATOM 755 N N . ASP A 1 95 ? -0.340 10.888 23.231 1.00 76.88 95 ASP A N 1
ATOM 756 C CA . ASP A 1 95 ? -1.103 11.169 24.450 1.00 76.88 95 ASP A CA 1
ATOM 757 C C . ASP A 1 95 ? -2.560 10.716 24.287 1.00 76.88 95 ASP A C 1
ATOM 759 O O . ASP A 1 95 ? -3.121 10.108 25.192 1.00 76.88 95 ASP A O 1
ATOM 763 N N . LEU A 1 96 ? -3.133 10.902 23.092 1.00 73.44 96 LEU A N 1
ATOM 764 C CA . LEU A 1 96 ? -4.471 10.406 22.744 1.00 73.44 96 LEU A CA 1
ATOM 765 C C . LEU A 1 96 ? -4.548 8.876 22.737 1.00 73.44 96 LEU A C 1
ATOM 767 O O . LEU A 1 96 ? -5.538 8.306 23.187 1.00 73.44 96 LEU A O 1
ATOM 771 N N . ILE A 1 97 ? -3.514 8.204 22.221 1.00 81.88 97 ILE A N 1
ATOM 772 C CA . ILE A 1 97 ? -3.442 6.737 22.229 1.00 81.88 97 ILE A CA 1
ATOM 773 C C . ILE A 1 97 ? -3.366 6.224 23.666 1.00 81.88 97 ILE A C 1
ATOM 775 O O . ILE A 1 97 ? -4.078 5.282 23.999 1.00 81.88 97 ILE A O 1
ATOM 779 N N . LYS A 1 98 ? -2.547 6.854 24.516 1.00 82.69 98 LYS A N 1
ATOM 780 C CA . LYS A 1 98 ? -2.386 6.443 25.912 1.00 82.69 98 LYS A CA 1
ATOM 781 C C . LYS A 1 98 ? -3.669 6.642 26.719 1.00 82.69 98 LYS A C 1
ATOM 783 O O . LYS A 1 98 ? -4.084 5.734 27.428 1.00 82.69 98 LYS A O 1
ATOM 788 N N . ASP A 1 99 ? -4.321 7.791 26.562 1.00 80.69 99 ASP A N 1
ATOM 789 C CA . ASP A 1 99 ? -5.598 8.061 27.224 1.00 80.69 99 ASP A CA 1
ATOM 790 C C . ASP A 1 99 ? -6.700 7.110 26.738 1.00 80.69 99 ASP A C 1
ATOM 792 O O . ASP A 1 99 ? -7.434 6.547 27.543 1.00 80.69 99 ASP A O 1
ATOM 796 N N . ALA A 1 100 ? -6.778 6.841 25.430 1.00 82.00 100 ALA A N 1
ATOM 797 C CA . ALA A 1 100 ? -7.708 5.849 24.897 1.00 82.00 100 ALA A CA 1
ATOM 798 C C . ALA A 1 100 ? -7.400 4.430 25.394 1.00 82.00 100 ALA A C 1
ATOM 800 O O . ALA A 1 100 ? -8.327 3.677 25.658 1.00 82.00 100 ALA A O 1
ATOM 801 N N . GLU A 1 101 ? -6.136 4.049 25.544 1.00 83.88 101 GLU A N 1
ATOM 802 C CA . GLU A 1 101 ? -5.768 2.725 26.048 1.00 83.88 101 GLU A CA 1
ATOM 803 C C . GLU A 1 101 ? -6.125 2.533 27.530 1.00 83.88 101 GLU A C 1
ATOM 805 O O . GLU A 1 101 ? -6.545 1.439 27.912 1.00 83.88 101 GLU A O 1
ATOM 810 N N . GLU A 1 102 ? -5.994 3.582 28.346 1.00 84.06 102 GLU A N 1
ATOM 811 C CA . GLU A 1 102 ? -6.305 3.548 29.781 1.00 84.06 102 GLU A CA 1
ATOM 812 C C . GLU A 1 102 ? -7.807 3.733 30.069 1.00 84.06 102 GLU A C 1
ATOM 814 O O . GLU A 1 102 ? -8.355 3.027 30.917 1.00 84.06 102 GLU A O 1
ATOM 819 N N . ASN A 1 103 ? -8.481 4.643 29.356 1.00 83.56 103 ASN A N 1
ATOM 820 C CA . ASN A 1 103 ? -9.850 5.077 29.667 1.00 83.56 103 ASN A CA 1
ATOM 821 C C . ASN A 1 103 ? -10.915 4.600 28.666 1.00 83.56 103 ASN A C 1
ATOM 823 O O . ASN A 1 103 ? -12.110 4.727 28.938 1.00 83.56 103 ASN A O 1
ATOM 827 N N . GLY A 1 104 ? -10.521 4.091 27.500 1.00 84.19 104 GLY A N 1
ATOM 828 C CA . GLY A 1 104 ? -11.451 3.775 26.420 1.00 84.19 104 GLY A CA 1
ATOM 829 C C . GLY A 1 104 ? -11.915 2.314 26.364 1.00 84.19 104 GLY A C 1
ATOM 830 O O . GLY A 1 104 ? -11.235 1.385 26.800 1.00 84.19 104 GLY A O 1
ATOM 831 N N . GLU A 1 105 ? -13.085 2.090 25.760 1.00 88.06 105 GLU A N 1
ATOM 832 C CA . GLU A 1 105 ? -13.669 0.756 25.574 1.00 88.06 105 GLU A CA 1
ATOM 833 C C . GLU A 1 105 ? -13.250 0.134 24.230 1.00 88.06 105 GLU A C 1
ATOM 835 O O . GLU A 1 105 ? -13.405 0.740 23.167 1.00 88.06 105 GLU A O 1
ATOM 840 N N . LYS A 1 106 ? -12.723 -1.097 24.244 1.00 89.62 106 LYS A N 1
ATOM 841 C CA . LYS A 1 106 ? -12.273 -1.787 23.021 1.00 89.62 106 LYS A CA 1
ATOM 842 C C . LYS A 1 106 ? -13.448 -2.120 22.103 1.00 89.62 106 LYS A C 1
ATOM 844 O O . LYS A 1 106 ? -14.351 -2.865 22.473 1.00 89.62 106 LYS A O 1
ATOM 849 N N . LEU A 1 107 ? -13.383 -1.638 20.862 1.00 86.31 107 LEU A N 1
ATOM 850 C CA . LEU A 1 107 ? -14.395 -1.886 19.840 1.00 86.31 107 LEU A CA 1
ATOM 851 C C . LEU A 1 107 ? -14.018 -3.083 18.967 1.00 86.31 107 LEU A C 1
ATOM 853 O O . LEU A 1 107 ? -13.177 -2.991 18.070 1.00 86.31 107 LEU A O 1
ATOM 857 N N . TYR A 1 108 ? -14.707 -4.200 19.177 1.00 84.69 108 TYR A N 1
ATOM 858 C CA . TYR A 1 108 ? -14.569 -5.388 18.340 1.00 84.69 108 TYR A CA 1
ATOM 859 C C . TYR A 1 108 ? -15.359 -5.238 17.030 1.00 84.69 108 TYR A C 1
ATOM 861 O O . TYR A 1 108 ? -16.519 -4.834 17.030 1.00 84.69 108 TYR A O 1
ATOM 869 N N . GLY A 1 109 ? -14.725 -5.567 15.900 1.00 82.75 109 GLY A N 1
ATOM 870 C CA . GLY A 1 109 ? -15.346 -5.527 14.567 1.00 82.75 109 GLY A CA 1
ATOM 871 C C . GLY A 1 109 ? -15.227 -4.193 13.822 1.00 82.75 109 GLY A C 1
ATOM 872 O O . GLY A 1 109 ? -15.644 -4.108 12.669 1.00 82.75 109 GLY A O 1
ATOM 873 N N . SER A 1 110 ? -14.631 -3.163 14.432 1.00 83.56 110 SER A N 1
ATOM 874 C CA . SER A 1 110 ? -14.324 -1.904 13.744 1.00 83.56 110 SER A CA 1
ATOM 875 C C . SER A 1 110 ? -12.878 -1.870 13.248 1.00 83.56 110 SER A C 1
ATOM 877 O O . SER A 1 110 ? -11.970 -2.312 13.947 1.00 83.56 110 SER A O 1
ATOM 879 N N . VAL A 1 111 ? -12.671 -1.346 12.038 1.00 87.19 111 VAL A N 1
ATOM 880 C CA . VAL A 1 111 ? -11.359 -1.262 11.384 1.00 87.19 111 VAL A CA 1
ATOM 881 C C . VAL A 1 111 ? -11.016 0.202 11.136 1.00 87.19 111 VAL A C 1
ATOM 883 O O . VAL A 1 111 ? -11.856 0.972 10.671 1.00 87.19 111 VAL A O 1
ATOM 886 N N . CYS A 1 112 ? -9.785 0.595 11.451 1.00 84.38 112 CYS A N 1
ATOM 887 C CA . CYS A 1 112 ? -9.287 1.938 11.202 1.00 84.38 112 CYS A CA 1
ATOM 888 C C . CYS A 1 112 ? -9.195 2.215 9.695 1.00 84.38 112 CYS A C 1
ATOM 890 O O . CYS A 1 112 ? -8.458 1.537 8.982 1.00 84.38 112 CYS A O 1
ATOM 892 N N . SER A 1 113 ? -9.854 3.270 9.217 1.00 81.88 113 SER A N 1
ATOM 893 C CA . SER A 1 113 ? -9.818 3.663 7.800 1.00 81.88 113 SER A CA 1
ATOM 894 C C . SER A 1 113 ? -8.441 4.130 7.312 1.00 81.88 113 SER A C 1
ATOM 896 O O . SER A 1 113 ? -8.210 4.172 6.110 1.00 81.88 113 SER A O 1
ATOM 898 N N . ASN A 1 114 ? -7.535 4.496 8.223 1.00 78.50 114 ASN A N 1
ATOM 899 C CA . ASN A 1 114 ? -6.217 5.032 7.881 1.00 78.50 114 ASN A CA 1
ATOM 900 C C . ASN A 1 114 ? -5.123 3.951 7.833 1.00 78.50 114 ASN A C 1
ATOM 902 O O . ASN A 1 114 ? -4.316 3.931 6.911 1.00 78.50 114 ASN A O 1
ATOM 906 N N . CYS A 1 115 ? -5.088 3.031 8.806 1.00 75.88 115 CYS A N 1
ATOM 907 C CA . CYS A 1 115 ? -4.056 1.984 8.875 1.00 75.88 115 CYS A CA 1
ATOM 908 C C . CYS A 1 115 ? -4.592 0.548 8.804 1.00 75.88 115 CYS A C 1
ATOM 910 O O . CYS A 1 115 ? -3.812 -0.393 8.906 1.00 75.88 115 CYS A O 1
ATOM 912 N N . SER A 1 116 ? -5.906 0.361 8.642 1.00 82.31 116 SER A N 1
ATOM 913 C CA . SER A 1 116 ? -6.571 -0.955 8.628 1.00 82.31 116 SER A CA 1
ATOM 914 C C . SER A 1 116 ? -6.374 -1.798 9.894 1.00 82.31 116 SER A C 1
ATOM 916 O O . SER A 1 116 ? -6.623 -3.000 9.892 1.00 82.31 116 SER A O 1
ATOM 918 N N . SER A 1 117 ? -5.972 -1.173 11.003 1.00 81.31 117 SER A N 1
ATOM 919 C CA . SER A 1 117 ? -5.907 -1.845 12.296 1.00 81.31 117 SER A CA 1
ATOM 920 C C . SER A 1 117 ? -7.300 -2.147 12.843 1.00 81.31 117 SER A C 1
ATOM 922 O O . SER A 1 117 ? -8.204 -1.316 12.767 1.00 81.31 117 SER A O 1
ATOM 924 N N . THR A 1 118 ? -7.454 -3.317 13.457 1.00 88.75 118 THR A N 1
ATOM 925 C CA . THR A 1 118 ? -8.638 -3.697 14.241 1.00 88.75 118 THR A CA 1
ATOM 926 C C . THR A 1 118 ? -8.581 -3.183 15.684 1.00 88.75 118 THR A C 1
ATOM 928 O O . THR A 1 118 ? -9.546 -3.338 16.431 1.00 88.75 118 THR A O 1
ATOM 931 N N . ARG A 1 119 ? -7.463 -2.571 16.106 1.00 88.75 119 ARG A N 1
ATOM 932 C CA . ARG A 1 119 ? -7.244 -2.044 17.463 1.00 88.75 119 ARG A CA 1
ATOM 933 C C . ARG A 1 119 ? -7.851 -0.654 17.619 1.00 88.75 119 ARG A C 1
ATOM 935 O O . ARG A 1 119 ? -7.150 0.349 17.761 1.00 88.75 119 ARG A O 1
ATOM 942 N N . MET A 1 120 ? -9.172 -0.620 17.564 1.00 91.25 120 MET A N 1
ATOM 943 C CA . MET A 1 120 ? -9.978 0.580 17.740 1.00 91.25 120 MET A CA 1
ATOM 944 C C . MET A 1 120 ? -10.568 0.619 19.147 1.00 91.25 120 MET A C 1
ATOM 946 O O . MET A 1 120 ? -11.007 -0.399 19.688 1.00 91.25 120 MET A O 1
ATOM 950 N N . VAL A 1 121 ? -10.600 1.811 19.724 1.00 91.94 121 VAL A N 1
ATOM 951 C CA . VAL A 1 121 ? -11.111 2.057 21.069 1.00 91.94 121 VAL A CA 1
ATOM 952 C C . VAL A 1 121 ? -12.076 3.235 21.042 1.00 91.94 121 VAL A C 1
ATOM 954 O O . VAL A 1 121 ? -11.820 4.225 20.367 1.00 91.94 121 VAL A O 1
ATOM 957 N N . MET A 1 122 ? -13.200 3.135 21.744 1.00 89.00 122 MET A N 1
ATOM 958 C CA . MET A 1 122 ? -14.124 4.245 21.953 1.00 89.00 122 MET A CA 1
ATOM 959 C C . MET A 1 122 ? -13.643 5.081 23.142 1.00 89.00 122 MET A C 1
ATOM 961 O O . MET A 1 122 ? -13.571 4.574 24.258 1.00 89.00 122 MET A O 1
ATOM 965 N N . 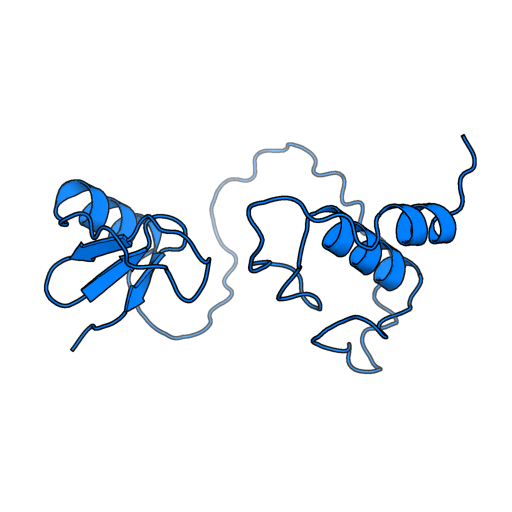ASN A 1 123 ? -13.310 6.347 22.901 1.00 86.56 123 ASN A N 1
ATOM 966 C CA . ASN A 1 123 ? -12.968 7.328 23.928 1.00 86.56 123 ASN A CA 1
ATOM 967 C C . ASN A 1 123 ? -13.983 8.481 23.834 1.00 86.56 123 ASN A C 1
ATOM 969 O O . ASN A 1 123 ? -13.934 9.307 22.917 1.00 86.56 123 ASN A O 1
ATOM 973 N N . GLY A 1 124 ? -14.973 8.467 24.733 1.00 85.38 124 GLY A N 1
ATOM 974 C CA . GLY A 1 124 ? -16.113 9.384 24.693 1.00 85.38 124 GLY A CA 1
ATOM 975 C C . GLY A 1 124 ? -16.987 9.171 23.451 1.00 85.38 124 GLY A C 1
ATOM 976 O O . GLY A 1 124 ? -17.471 8.070 23.201 1.00 85.38 124 GLY A O 1
ATOM 977 N N . THR A 1 125 ? -17.197 10.228 22.665 1.00 84.19 125 THR A N 1
ATOM 978 C CA . THR A 1 125 ? -17.911 10.174 21.373 1.00 84.19 125 THR A CA 1
ATOM 979 C C . THR A 1 125 ? -17.014 9.732 20.215 1.00 84.19 125 THR A C 1
ATOM 981 O O . THR A 1 125 ? -17.505 9.280 19.181 1.00 84.19 125 THR A O 1
ATOM 984 N N . CYS A 1 126 ? -15.696 9.817 20.388 1.00 88.12 126 CYS A N 1
ATOM 985 C CA . CYS A 1 126 ? -14.714 9.487 19.369 1.00 88.12 126 CYS A CA 1
ATOM 986 C C . CYS A 1 126 ? -14.330 8.004 19.399 1.00 88.12 126 CYS A C 1
ATOM 988 O O . CYS A 1 126 ? -14.282 7.354 20.441 1.00 88.12 126 CYS A O 1
ATOM 990 N N . LYS A 1 127 ? -13.945 7.478 18.239 1.00 90.44 127 LYS A N 1
ATOM 991 C CA . LYS A 1 127 ? -13.235 6.204 18.096 1.00 90.44 127 LYS A CA 1
ATOM 992 C C . LYS A 1 127 ? -11.791 6.499 17.737 1.00 90.44 127 LYS A C 1
ATOM 994 O O . LYS A 1 127 ? -11.560 7.232 16.783 1.00 90.44 127 LYS A O 1
ATOM 999 N N . VAL A 1 128 ? -10.841 5.928 18.458 1.00 91.12 128 VAL A N 1
ATOM 1000 C CA . VAL A 1 128 ? -9.404 6.164 18.312 1.00 91.12 128 VAL A CA 1
ATOM 1001 C C . VAL A 1 128 ? -8.715 4.860 17.930 1.00 91.12 128 VAL A C 1
ATOM 1003 O O . VAL A 1 128 ? -8.933 3.820 18.550 1.00 91.12 128 VAL A O 1
ATOM 1006 N N . CYS A 1 129 ? -7.871 4.907 16.904 1.00 89.56 129 CYS A N 1
ATOM 1007 C CA . CYS A 1 129 ? -7.006 3.794 16.540 1.00 89.56 129 CYS A CA 1
ATOM 1008 C C . CYS A 1 129 ? -5.734 3.811 17.389 1.00 89.56 129 CYS A C 1
ATOM 1010 O O . CYS A 1 129 ? -4.943 4.748 17.280 1.00 89.56 129 CYS A O 1
ATOM 1012 N N . LEU A 1 130 ? -5.463 2.738 18.132 1.00 88.06 130 LEU A N 1
ATOM 1013 C CA . LEU A 1 130 ? -4.259 2.645 18.969 1.00 88.06 130 LEU A CA 1
ATOM 1014 C C . LEU A 1 130 ? -2.956 2.572 18.152 1.00 88.06 130 LEU A C 1
ATOM 1016 O O . LEU A 1 130 ? -1.891 2.914 18.648 1.00 88.06 130 LEU A O 1
ATOM 1020 N N . ASP A 1 131 ? -3.040 2.164 16.882 1.00 82.94 131 ASP A N 1
ATOM 1021 C CA . ASP A 1 131 ? -1.855 1.971 16.032 1.00 82.94 131 ASP A CA 1
ATOM 1022 C C . ASP A 1 131 ? -1.380 3.206 15.276 1.00 82.94 131 ASP A C 1
ATOM 1024 O O . ASP A 1 131 ? -0.194 3.332 14.977 1.00 82.94 131 ASP A O 1
ATOM 1028 N N . CYS A 1 132 ? -2.291 4.109 14.925 1.00 80.31 132 CYS A N 1
ATOM 1029 C CA . CYS A 1 132 ? -1.952 5.291 14.133 1.00 80.31 132 CYS A CA 1
ATOM 1030 C C . CYS A 1 132 ? -2.514 6.596 14.702 1.00 80.31 132 CYS A C 1
ATOM 1032 O O . CYS A 1 132 ? -2.273 7.651 14.125 1.00 80.31 132 CYS A O 1
ATOM 1034 N N . GLY A 1 133 ? -3.268 6.541 15.805 1.00 84.75 133 GLY A N 1
ATOM 1035 C CA . GLY A 1 133 ? -3.856 7.712 16.455 1.00 84.75 133 GLY A CA 1
ATOM 1036 C C . GLY A 1 133 ? -5.014 8.351 15.687 1.00 84.75 133 GLY A C 1
ATOM 1037 O O . GLY A 1 133 ? -5.507 9.393 16.101 1.00 84.75 133 GLY A O 1
ATOM 1038 N N . THR A 1 134 ? -5.465 7.760 14.574 1.00 86.69 134 THR A N 1
ATOM 1039 C CA . THR A 1 134 ? -6.607 8.286 13.818 1.00 86.69 134 THR A CA 1
ATOM 1040 C C . THR A 1 134 ? -7.868 8.239 14.663 1.00 86.69 134 THR A C 1
ATOM 1042 O O . THR A 1 134 ? -8.246 7.174 15.158 1.00 86.69 134 THR A O 1
ATOM 1045 N N . THR A 1 135 ? -8.528 9.388 14.781 1.00 88.62 135 THR A N 1
ATOM 1046 C CA . THR A 1 135 ? -9.817 9.526 15.450 1.00 88.62 135 THR A CA 1
ATOM 1047 C C . THR A 1 1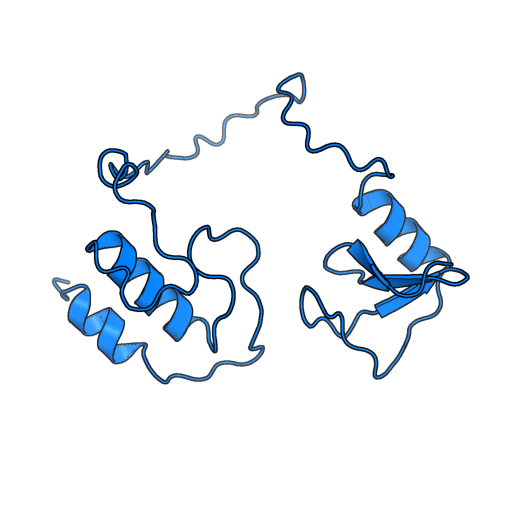35 ? -10.949 9.590 14.421 1.00 88.62 135 THR A C 1
ATOM 1049 O O . THR A 1 135 ? -10.774 10.039 13.288 1.00 88.62 135 THR A O 1
ATOM 1052 N N . THR A 1 136 ? -12.124 9.065 14.752 1.00 87.19 136 THR A N 1
ATOM 1053 C CA . THR A 1 136 ? -13.307 9.070 13.877 1.00 87.19 136 THR A CA 1
ATOM 1054 C C . THR A 1 136 ? -14.567 9.195 14.725 1.00 87.19 136 THR A C 1
ATOM 1056 O O . THR A 1 136 ? -14.646 8.589 15.788 1.00 87.19 136 THR A O 1
ATOM 1059 N N . GLY A 1 137 ? -15.570 9.943 14.259 1.00 77.00 137 GLY A N 1
ATOM 1060 C CA . GLY A 1 137 ? -16.857 10.072 14.959 1.00 77.00 137 GLY A CA 1
ATOM 1061 C C . GLY A 1 137 ? -16.886 11.101 16.094 1.00 77.00 137 GLY A C 1
ATOM 1062 O O . GLY A 1 137 ? -17.829 11.104 16.871 1.00 77.00 137 GLY A O 1
ATOM 1063 N N . CYS A 1 138 ? -15.890 11.982 16.177 1.00 78.88 138 CYS A N 1
ATOM 1064 C CA . CYS A 1 138 ? -15.908 13.121 17.090 1.00 78.88 138 CYS A CA 1
ATOM 1065 C C . CYS A 1 138 ? -16.947 14.155 16.624 1.00 78.88 138 CYS A C 1
ATOM 1067 O O . CYS A 1 138 ? -16.867 14.607 15.481 1.00 78.88 138 CYS A O 1
ATOM 1069 N N . SER A 1 139 ? -17.922 14.495 17.472 1.00 62.78 139 SER A N 1
ATOM 1070 C CA . SER A 1 139 ? -18.846 15.633 17.298 1.00 62.78 139 SER A CA 1
ATOM 1071 C C . SER A 1 139 ? -18.520 16.724 18.301 1.00 62.78 139 SER A C 1
ATOM 1073 O O . SER A 1 139 ? -18.139 16.343 19.432 1.00 62.78 139 SER A O 1
#

pLDDT: mean 70.67, std 16.74, range [34.88, 91.94]